Protein AF-A0A7K0TPW4-F1 (afdb_monomer_lite)

Foldseek 3Di:
DVLVVPDQKDADPPCVPCLVVVCVVNVQPDADPLQRMGHVFDWADDPPCPSQWTWGCPDVVDTDIDGRDDDDCVPDPDD

Structure (mmCIF, N/CA/C/O backbone):
data_AF-A0A7K0TPW4-F1
#
_entry.id   AF-A0A7K0TPW4-F1
#
loop_
_atom_site.group_PDB
_atom_site.id
_atom_site.type_symbol
_atom_site.label_atom_id
_atom_site.label_alt_id
_atom_site.label_comp_id
_atom_site.label_asym_id
_atom_site.label_entity_id
_atom_site.label_seq_id
_atom_site.pdbx_PDB_ins_code
_atom_site.Cartn_x
_atom_site.Cartn_y
_atom_site.Cartn_z
_atom_site.occupancy
_atom_site.B_iso_or_equiv
_atom_site.auth_seq_id
_atom_site.auth_comp_id
_atom_site.auth_asym_id
_atom_site.auth_atom_id
_atom_site.pdbx_PDB_model_num
ATOM 1 N N . MET A 1 1 ? -6.114 -9.325 -18.797 1.00 62.59 1 MET A N 1
ATOM 2 C CA . MET A 1 1 ? -5.480 -8.126 -18.174 1.00 62.59 1 MET A CA 1
ATOM 3 C C . MET A 1 1 ? -5.962 -7.982 -16.728 1.00 62.59 1 MET A C 1
ATOM 5 O O . MET A 1 1 ? -6.973 -8.573 -16.409 1.00 62.59 1 MET A O 1
ATOM 9 N N . ILE A 1 2 ? -5.289 -7.243 -15.833 1.00 66.19 2 ILE A N 1
ATOM 10 C CA . ILE A 1 2 ? -5.578 -7.237 -14.372 1.00 66.19 2 ILE A CA 1
ATOM 11 C C . ILE A 1 2 ? -7.054 -7.004 -13.983 1.00 66.19 2 ILE A C 1
ATOM 13 O O . ILE A 1 2 ? -7.522 -7.536 -12.986 1.00 66.19 2 ILE A O 1
ATOM 17 N N . ARG A 1 3 ? -7.808 -6.280 -14.822 1.00 66.75 3 ARG A N 1
ATOM 18 C CA . ARG A 1 3 ? -9.257 -6.066 -14.679 1.00 66.75 3 ARG A CA 1
ATOM 19 C C . ARG A 1 3 ? -10.100 -7.344 -14.817 1.00 66.75 3 ARG A C 1
ATOM 21 O O . ARG A 1 3 ? -11.225 -7.366 -14.350 1.00 66.75 3 ARG A O 1
ATOM 28 N N . GLU A 1 4 ? -9.579 -8.383 -15.462 1.00 79.88 4 GLU A N 1
ATOM 29 C CA . GLU A 1 4 ? -10.246 -9.683 -15.648 1.00 79.88 4 GLU A CA 1
ATOM 30 C C . GLU A 1 4 ? -10.045 -10.624 -14.453 1.00 79.88 4 GLU A C 1
ATOM 32 O O . GLU A 1 4 ? -10.769 -11.603 -14.331 1.00 79.88 4 GLU A O 1
ATOM 37 N N . ILE A 1 5 ? -9.058 -10.346 -13.593 1.00 82.44 5 ILE A N 1
ATOM 38 C CA . ILE A 1 5 ? -8.731 -11.171 -12.418 1.00 82.44 5 ILE A CA 1
ATOM 39 C C . ILE A 1 5 ? -9.557 -10.726 -11.194 1.00 82.44 5 ILE A C 1
ATOM 41 O O . ILE A 1 5 ? -9.700 -11.488 -10.248 1.00 82.44 5 ILE A O 1
ATOM 45 N N . ASP A 1 6 ? -10.098 -9.500 -11.222 1.00 84.38 6 ASP A N 1
ATOM 46 C CA . ASP A 1 6 ? -10.872 -8.864 -10.141 1.00 84.38 6 ASP A CA 1
ATOM 47 C C . ASP A 1 6 ? -10.201 -8.918 -8.752 1.00 84.38 6 ASP A C 1
ATOM 49 O O . ASP A 1 6 ? -10.857 -8.983 -7.717 1.00 84.38 6 ASP A O 1
ATOM 53 N N . ALA A 1 7 ? -8.867 -8.860 -8.715 1.00 94.19 7 ALA A N 1
ATOM 54 C CA . ALA A 1 7 ? -8.116 -8.893 -7.464 1.00 94.19 7 ALA A CA 1
ATOM 55 C C . ALA A 1 7 ? -8.463 -7.695 -6.568 1.00 94.19 7 ALA A C 1
ATOM 57 O O . ALA A 1 7 ? -8.547 -6.558 -7.040 1.00 94.19 7 ALA A O 1
ATOM 58 N N . ASP A 1 8 ? -8.603 -7.919 -5.265 1.00 96.38 8 ASP A N 1
ATOM 59 C CA . ASP A 1 8 ? -8.902 -6.841 -4.318 1.00 96.38 8 ASP A CA 1
ATOM 60 C C . ASP A 1 8 ? -7.684 -5.975 -3.994 1.00 96.38 8 ASP A C 1
ATOM 62 O O . ASP A 1 8 ? -7.795 -4.757 -3.829 1.00 96.38 8 ASP A O 1
ATOM 66 N N . ILE A 1 9 ? -6.513 -6.607 -3.944 1.00 96.25 9 ILE A N 1
ATOM 67 C CA . ILE A 1 9 ? -5.223 -5.983 -3.662 1.00 96.25 9 ILE A CA 1
ATOM 68 C C . ILE A 1 9 ? -4.205 -6.561 -4.643 1.00 96.25 9 ILE A C 1
ATOM 70 O O . ILE A 1 9 ? -4.204 -7.761 -4.922 1.00 96.25 9 ILE A O 1
ATOM 74 N N . VAL A 1 10 ? -3.327 -5.710 -5.164 1.00 95.88 10 VAL A N 1
ATOM 75 C CA . VAL A 1 10 ? -2.261 -6.096 -6.090 1.00 95.88 10 VAL A CA 1
ATOM 76 C C . VAL A 1 10 ? -0.932 -5.582 -5.557 1.00 95.88 10 VAL A C 1
ATOM 78 O O . VAL A 1 10 ? -0.746 -4.374 -5.405 1.00 95.88 10 VAL A O 1
ATOM 81 N N . GLY A 1 11 ? 0.006 -6.502 -5.332 1.00 95.00 11 GLY A N 1
ATOM 82 C CA . GLY A 1 11 ? 1.422 -6.182 -5.180 1.00 95.00 11 GLY A CA 1
ATOM 83 C C . GLY A 1 11 ? 2.069 -5.979 -6.547 1.00 95.00 11 GLY A C 1
ATOM 84 O O . GLY A 1 11 ? 1.888 -6.788 -7.459 1.00 95.00 11 GLY A O 1
ATOM 85 N N . VAL A 1 12 ? 2.799 -4.881 -6.702 1.00 94.25 12 VAL A N 1
ATOM 86 C CA . VAL A 1 12 ? 3.589 -4.571 -7.895 1.00 94.25 12 VAL A CA 1
ATOM 87 C C . VAL A 1 12 ? 5.056 -4.562 -7.491 1.00 94.25 12 VAL A C 1
ATOM 89 O O . VAL A 1 12 ? 5.401 -4.169 -6.383 1.00 94.25 12 VAL A O 1
ATOM 92 N N . LEU A 1 13 ? 5.932 -5.001 -8.382 1.00 91.38 13 LEU A N 1
ATOM 93 C CA . LEU A 1 13 ? 7.373 -4.893 -8.199 1.00 91.38 13 LEU A CA 1
ATOM 94 C C . LEU A 1 13 ? 7.930 -3.998 -9.294 1.00 91.38 13 LEU A C 1
ATOM 96 O O . LEU A 1 13 ? 7.412 -3.996 -10.411 1.00 91.38 13 LEU A O 1
ATOM 100 N N . GLU A 1 14 ? 8.949 -3.217 -8.939 1.00 89.38 14 GLU A N 1
ATOM 101 C CA . GLU A 1 14 ? 9.660 -2.338 -9.867 1.00 89.38 14 GLU A CA 1
ATOM 102 C C . GLU A 1 14 ? 8.716 -1.479 -10.728 1.00 89.38 14 GLU A C 1
ATOM 104 O O . GLU A 1 14 ? 8.828 -1.422 -11.949 1.00 89.38 14 GLU A O 1
ATOM 109 N N . SER A 1 15 ? 7.747 -0.782 -10.123 1.00 88.12 15 SER A N 1
ATOM 110 C CA . SER A 1 15 ? 6.838 0.056 -10.923 1.00 88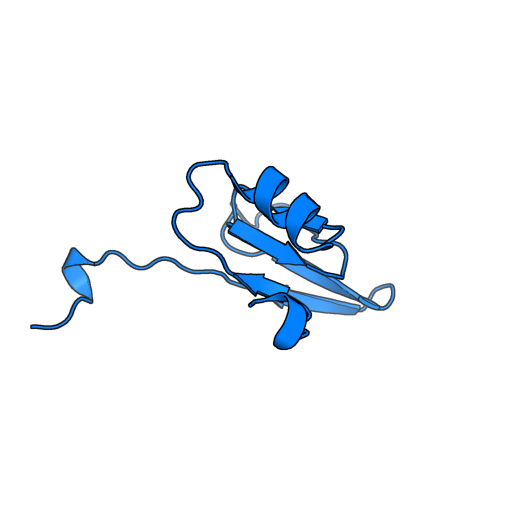.12 15 SER A CA 1
ATOM 111 C C . SER A 1 15 ? 7.513 1.290 -11.536 1.00 88.12 15 SER A C 1
ATOM 113 O O . SER A 1 15 ? 6.890 1.965 -12.353 1.00 88.12 15 SER A O 1
ATOM 115 N N . TYR A 1 16 ? 8.752 1.620 -11.145 1.00 88.56 16 TYR A N 1
ATOM 116 C CA . TYR A 1 16 ? 9.502 2.797 -11.611 1.00 88.56 16 TYR A CA 1
ATOM 117 C C . TYR A 1 16 ? 8.675 4.098 -11.533 1.00 88.56 16 TYR A C 1
ATOM 119 O O . TYR A 1 16 ? 8.574 4.850 -12.500 1.00 88.56 16 TYR A O 1
ATOM 127 N N . ASN A 1 17 ? 8.033 4.348 -10.383 1.00 85.62 17 ASN A N 1
ATOM 128 C CA . ASN A 1 17 ? 7.121 5.479 -10.125 1.00 85.62 17 ASN A CA 1
ATOM 129 C C . ASN A 1 17 ? 5.849 5.531 -10.994 1.00 85.62 17 ASN A C 1
ATOM 131 O O . ASN A 1 17 ? 5.134 6.533 -10.988 1.00 85.62 17 ASN A O 1
ATOM 135 N N . ARG A 1 18 ? 5.503 4.451 -11.704 1.00 94.62 18 ARG A N 1
ATOM 136 C CA . ARG A 1 18 ? 4.302 4.398 -12.558 1.00 94.62 18 ARG A CA 1
ATOM 137 C C . ARG A 1 18 ? 3.041 3.945 -11.830 1.00 94.62 18 ARG A C 1
ATOM 139 O O . ARG A 1 18 ? 1.975 3.895 -12.436 1.00 94.62 18 ARG A O 1
ATOM 146 N N . LEU A 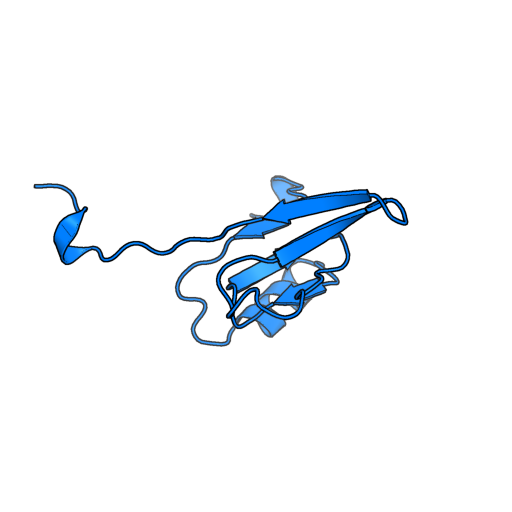1 19 ? 3.128 3.643 -10.537 1.00 95.06 19 LEU A N 1
ATOM 147 C CA . LEU A 1 19 ? 1.999 3.154 -9.746 1.00 95.06 19 LEU A CA 1
ATOM 148 C C . LEU A 1 19 ? 0.737 4.044 -9.820 1.00 95.06 19 LEU A C 1
ATOM 150 O O . LEU A 1 19 ? -0.338 3.488 -10.043 1.00 95.06 19 LEU A O 1
ATOM 154 N N . PRO A 1 20 ? 0.822 5.393 -9.759 1.00 96.62 20 PRO A N 1
ATOM 155 C CA . PRO A 1 20 ? -0.356 6.253 -9.923 1.00 96.62 20 PRO A CA 1
ATOM 156 C C . PRO A 1 20 ? -0.988 6.153 -11.323 1.00 96.62 20 PRO A C 1
ATOM 158 O O . PRO A 1 20 ? -2.211 6.155 -11.476 1.00 96.62 20 PRO A O 1
ATOM 161 N N . GLU A 1 21 ? -0.158 6.037 -12.368 1.00 96.50 21 GLU A N 1
ATOM 162 C CA . GLU A 1 21 ? -0.620 5.840 -13.748 1.00 96.50 21 GLU A CA 1
ATOM 163 C C . GLU A 1 21 ? -1.359 4.504 -13.884 1.00 96.50 21 GLU A C 1
ATOM 165 O O . GLU A 1 21 ? -2.427 4.446 -14.504 1.00 96.50 21 GLU A O 1
ATOM 170 N N . ILE A 1 22 ? -0.798 3.445 -13.290 1.00 94.69 22 ILE A N 1
ATOM 171 C CA . ILE A 1 22 ? -1.383 2.104 -13.276 1.00 94.69 22 ILE A CA 1
ATOM 172 C C . ILE A 1 22 ? -2.718 2.140 -12.531 1.00 94.69 22 ILE A C 1
ATOM 174 O O . ILE A 1 22 ? -3.717 1.764 -13.135 1.00 94.69 22 ILE A O 1
ATOM 178 N N . ALA A 1 23 ? -2.768 2.682 -11.309 1.00 95.62 23 ALA A N 1
ATOM 179 C CA . ALA A 1 23 ? -3.987 2.803 -10.504 1.00 95.62 23 ALA A CA 1
ATOM 180 C C . ALA A 1 23 ? -5.139 3.451 -11.292 1.00 95.62 23 ALA A C 1
ATOM 182 O O . ALA A 1 23 ? -6.231 2.884 -11.396 1.00 95.62 23 ALA A O 1
ATOM 183 N N . ARG A 1 24 ? -4.865 4.583 -11.959 1.00 95.50 24 ARG A N 1
ATOM 184 C CA . ARG A 1 24 ? -5.836 5.278 -12.820 1.00 95.50 24 ARG A CA 1
ATOM 185 C C . ARG A 1 24 ? -6.298 4.416 -13.997 1.00 95.50 24 ARG A C 1
ATOM 187 O O . ARG A 1 24 ? -7.474 4.431 -14.355 1.00 95.50 24 ARG A O 1
ATOM 194 N N . LYS A 1 25 ? -5.381 3.683 -14.634 1.00 94.50 25 LYS A N 1
ATOM 195 C CA . LYS A 1 25 ? -5.697 2.801 -15.768 1.00 94.50 25 LYS A CA 1
ATOM 196 C C . LYS A 1 25 ? -6.427 1.536 -15.344 1.00 94.50 25 LYS A C 1
ATOM 198 O O . LYS A 1 25 ? -7.132 0.966 -16.167 1.00 94.50 25 LYS A O 1
ATOM 203 N N . THR A 1 26 ? -6.288 1.073 -14.113 1.00 93.19 26 THR A N 1
ATOM 204 C CA . THR A 1 26 ? -6.899 -0.179 -13.650 1.00 93.19 26 THR A CA 1
ATOM 205 C C . THR A 1 26 ? -8.184 0.052 -12.868 1.00 93.19 26 THR A C 1
ATOM 207 O O . THR A 1 26 ? -9.018 -0.843 -12.854 1.00 93.19 26 THR A O 1
ATOM 210 N N . GLY A 1 27 ? -8.383 1.254 -12.320 1.00 94.75 27 GLY A N 1
ATOM 211 C CA . GLY A 1 27 ? -9.549 1.610 -11.512 1.00 94.75 27 GLY A CA 1
ATOM 212 C C . GLY A 1 27 ? -9.368 1.345 -10.016 1.00 94.75 27 GLY A C 1
ATOM 213 O O . GLY A 1 27 ? -10.360 1.338 -9.298 1.00 94.75 27 GLY A O 1
ATOM 214 N N . TYR A 1 28 ? -8.134 1.136 -9.540 1.00 96.56 28 TYR A N 1
ATOM 215 C CA . TYR A 1 28 ? -7.879 1.001 -8.103 1.00 96.56 28 TYR A CA 1
ATOM 216 C C . TYR A 1 28 ? -7.866 2.393 -7.456 1.00 96.56 28 TYR A C 1
ATOM 218 O O . TYR A 1 28 ? -7.068 3.237 -7.876 1.00 96.56 28 TYR A O 1
ATOM 226 N N . PRO A 1 29 ? -8.732 2.656 -6.463 1.00 97.00 29 PRO A N 1
ATOM 227 C CA . PRO A 1 29 ? -8.846 3.969 -5.834 1.00 97.00 29 PRO A CA 1
ATOM 228 C C . PRO A 1 29 ? -7.684 4.293 -4.887 1.00 97.00 29 PRO A C 1
ATOM 230 O O . PRO A 1 29 ? -7.373 5.469 -4.705 1.00 97.00 29 PRO A O 1
ATOM 233 N N . TYR A 1 30 ? -7.028 3.279 -4.314 1.00 97.75 30 TYR A N 1
ATOM 234 C CA . TYR A 1 30 ? -5.919 3.456 -3.380 1.00 97.75 30 TYR A CA 1
ATOM 235 C C . TYR A 1 30 ? -4.632 2.861 -3.943 1.00 97.75 30 TYR A C 1
ATOM 237 O O . TYR A 1 30 ? -4.632 1.789 -4.555 1.00 97.75 30 TYR A O 1
ATOM 245 N N . TYR A 1 31 ? -3.520 3.554 -3.715 1.00 96.94 31 TYR A N 1
ATOM 246 C CA . TYR A 1 31 ? -2.192 3.063 -4.053 1.00 96.94 31 TYR A CA 1
ATOM 247 C C . TYR A 1 31 ? -1.154 3.536 -3.037 1.00 96.94 31 TYR A C 1
ATOM 249 O O . TYR A 1 31 ? -1.309 4.586 -2.416 1.00 96.94 31 TYR A O 1
ATOM 257 N N . ASN A 1 32 ? -0.073 2.769 -2.909 1.00 95.06 32 ASN A N 1
ATOM 258 C CA . ASN A 1 32 ? 1.063 3.091 -2.054 1.00 95.06 32 ASN A CA 1
ATOM 259 C C . ASN A 1 32 ? 2.365 2.910 -2.835 1.00 95.06 32 ASN A C 1
ATOM 261 O O . ASN A 1 32 ? 2.691 1.797 -3.238 1.00 95.06 32 ASN A O 1
ATOM 265 N N . VAL A 1 33 ? 3.106 3.997 -3.058 1.00 93.81 33 VAL A N 1
ATOM 266 C CA . VAL A 1 33 ? 4.342 3.961 -3.858 1.00 93.81 33 VAL A CA 1
ATOM 267 C C . VAL A 1 33 ? 5.494 3.296 -3.102 1.00 93.81 33 VAL A C 1
ATOM 269 O O . VAL A 1 33 ? 6.264 2.570 -3.725 1.00 93.81 33 VAL A O 1
ATOM 272 N N . GLY A 1 34 ? 5.60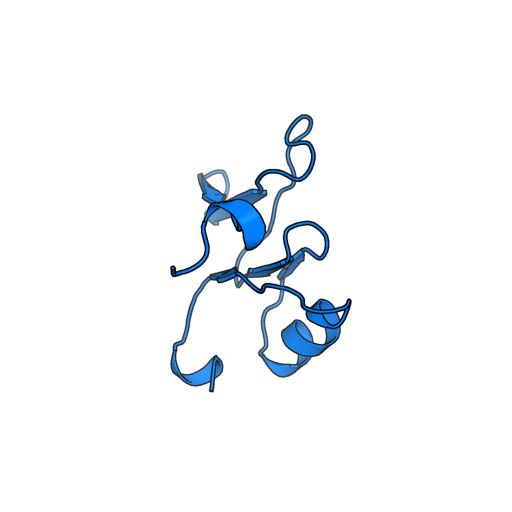6 3.497 -1.786 1.00 90.31 34 GLY A N 1
ATOM 273 C CA . GLY A 1 34 ? 6.678 2.906 -0.978 1.00 90.31 34 GLY A CA 1
ATOM 274 C C . GLY A 1 34 ? 6.581 1.383 -0.918 1.00 90.31 34 GLY A C 1
ATOM 275 O O . GLY A 1 34 ? 7.548 0.686 -1.202 1.00 90.31 34 GLY A O 1
ATOM 276 N N . LEU A 1 35 ? 5.378 0.876 -0.650 1.00 92.75 35 LEU A N 1
ATOM 277 C CA . LEU A 1 35 ? 5.075 -0.558 -0.561 1.00 92.75 35 LEU A CA 1
ATOM 278 C C . LEU A 1 35 ? 4.697 -1.191 -1.910 1.00 92.75 35 LEU A C 1
ATOM 280 O O . LEU A 1 35 ? 4.493 -2.401 -1.998 1.00 92.75 35 LEU A O 1
ATOM 284 N N . GLN A 1 36 ? 4.589 -0.378 -2.963 1.00 94.62 36 GLN A N 1
ATOM 285 C CA . GLN A 1 36 ? 4.227 -0.793 -4.319 1.00 94.62 36 GLN A CA 1
ATOM 286 C C . GLN A 1 36 ? 2.889 -1.559 -4.381 1.00 94.62 36 GLN A C 1
ATOM 288 O O . GLN A 1 36 ? 2.792 -2.639 -4.960 1.00 94.62 36 GLN A O 1
ATOM 293 N N . LEU A 1 37 ? 1.842 -0.988 -3.779 1.00 96.12 37 LEU A N 1
ATOM 294 C CA . LEU A 1 37 ? 0.512 -1.599 -3.678 1.00 96.12 37 LEU A CA 1
ATOM 295 C C . LEU A 1 37 ? -0.548 -0.841 -4.478 1.00 96.12 37 LEU A C 1
ATOM 297 O O . LEU A 1 37 ? -0.540 0.390 -4.528 1.00 96.12 37 LEU A O 1
ATOM 301 N N . LEU A 1 38 ? -1.510 -1.585 -5.017 1.00 97.12 38 LEU A N 1
ATOM 302 C CA . LEU A 1 38 ? -2.814 -1.094 -5.468 1.00 97.12 38 LEU A CA 1
ATOM 303 C C . LEU A 1 38 ? -3.897 -1.794 -4.646 1.00 97.12 38 LEU A C 1
ATOM 305 O O . LEU A 1 38 ? -3.775 -2.989 -4.378 1.00 97.12 38 LEU A O 1
ATOM 309 N N . SER A 1 39 ? -4.954 -1.084 -4.264 1.00 97.44 39 SER A N 1
ATOM 310 C CA . SER A 1 39 ? -6.003 -1.648 -3.411 1.00 97.44 39 SER A CA 1
ATOM 311 C C . SER A 1 39 ? -7.378 -1.064 -3.727 1.00 97.44 39 SER A C 1
ATOM 313 O O . SER A 1 39 ? -7.508 0.126 -4.038 1.00 97.44 39 SER A O 1
ATOM 315 N N . LYS A 1 40 ? -8.417 -1.906 -3.639 1.00 97.38 40 LYS A N 1
ATOM 316 C CA . LYS A 1 40 ? -9.824 -1.465 -3.595 1.00 97.38 40 LYS A CA 1
ATOM 317 C C . LYS A 1 40 ? -10.177 -0.811 -2.251 1.00 97.38 40 LYS A C 1
ATOM 319 O O . LYS A 1 40 ? -11.104 -0.010 -2.199 1.00 97.38 40 LYS A O 1
ATOM 324 N N . PHE A 1 41 ? -9.417 -1.116 -1.200 1.00 98.25 41 PHE A N 1
ATOM 325 C CA . PHE A 1 41 ? -9.631 -0.686 0.184 1.00 98.25 41 PHE A CA 1
ATOM 326 C C . PHE A 1 41 ? -8.576 0.333 0.657 1.00 98.25 41 PHE A C 1
ATOM 328 O O . PHE A 1 41 ? -7.457 0.318 0.125 1.00 98.25 41 PHE A O 1
ATOM 335 N N . PRO A 1 42 ? -8.874 1.177 1.666 1.00 98.06 42 PRO A N 1
ATOM 336 C CA . PRO A 1 42 ? -7.903 2.095 2.255 1.00 98.06 42 PRO A CA 1
ATOM 337 C C . PRO A 1 42 ? -6.615 1.395 2.698 1.00 98.06 42 PRO A C 1
ATOM 339 O O . PRO A 1 42 ? -6.640 0.320 3.298 1.00 98.06 42 PRO A O 1
ATOM 342 N N . ILE A 1 43 ? -5.485 2.040 2.410 1.00 97.62 43 ILE A N 1
ATOM 343 C CA . ILE A 1 43 ? -4.158 1.596 2.834 1.00 97.62 43 ILE A CA 1
ATOM 344 C C . ILE A 1 43 ? -3.739 2.473 4.008 1.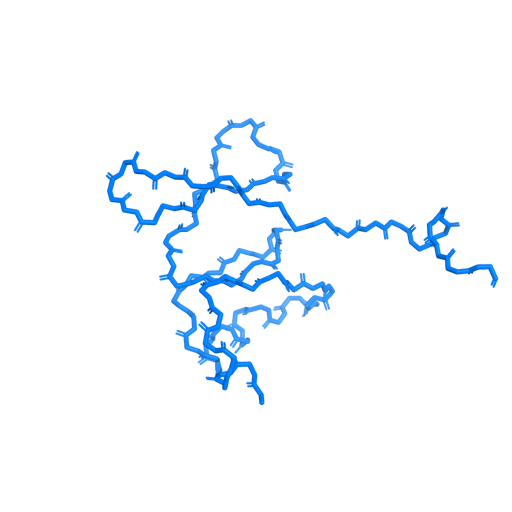00 97.62 43 ILE A C 1
ATOM 346 O O . ILE A 1 43 ? -3.599 3.688 3.858 1.00 97.62 43 ILE A O 1
ATOM 350 N N . LEU A 1 44 ? -3.534 1.858 5.166 1.00 96.62 44 LEU A N 1
ATOM 351 C CA . LEU A 1 44 ? -3.067 2.521 6.372 1.00 96.62 44 LEU A CA 1
ATOM 352 C C . LEU A 1 44 ? -1.582 2.202 6.575 1.00 96.62 44 LEU A C 1
ATOM 354 O O . LEU A 1 44 ? -1.175 1.038 6.563 1.00 96.62 44 LEU A O 1
ATOM 358 N N . GLU A 1 45 ? -0.779 3.241 6.791 1.00 92.75 45 GLU A N 1
ATOM 359 C CA . GLU A 1 45 ? 0.629 3.125 7.177 1.00 92.75 45 GLU A CA 1
ATOM 360 C C . GLU A 1 45 ? 0.759 3.408 8.679 1.00 92.75 45 GLU A C 1
ATOM 362 O O . GLU A 1 45 ? 0.784 4.575 9.085 1.00 92.75 45 GLU A O 1
ATOM 367 N N . PRO A 1 46 ? 0.782 2.374 9.539 1.00 90.88 46 PRO A N 1
ATOM 368 C CA . PRO A 1 46 ? 0.901 2.602 10.967 1.00 90.88 46 PRO A CA 1
ATOM 369 C C . PRO A 1 46 ? 2.289 3.142 11.324 1.00 90.88 46 PRO A C 1
ATOM 371 O O . PRO A 1 46 ? 3.310 2.771 10.740 1.00 90.88 46 PRO A O 1
ATOM 374 N N . SER A 1 47 ? 2.327 4.007 12.338 1.00 89.69 47 SER A N 1
ATOM 375 C CA . SER A 1 47 ? 3.586 4.492 12.906 1.00 89.69 47 SER A CA 1
ATOM 376 C C . SER A 1 47 ? 4.449 3.315 13.374 1.00 89.69 47 SER A C 1
ATOM 378 O O . SER A 1 47 ? 3.945 2.386 14.003 1.00 89.69 47 SER A O 1
ATOM 380 N N . GLY A 1 48 ? 5.745 3.349 13.057 1.00 88.06 48 GLY A N 1
ATOM 381 C CA . GLY A 1 48 ? 6.685 2.266 13.367 1.00 88.06 48 GLY A CA 1
ATOM 382 C C . GLY A 1 48 ? 6.677 1.092 12.380 1.00 88.06 48 GLY A C 1
ATOM 383 O O . GLY A 1 48 ? 7.418 0.139 12.588 1.00 88.06 48 GLY A O 1
ATOM 384 N N . ALA A 1 49 ? 5.887 1.136 11.300 1.00 89.81 49 ALA A N 1
ATOM 385 C CA . ALA A 1 49 ? 5.959 0.119 10.245 1.00 89.81 49 ALA A CA 1
ATOM 386 C C . ALA A 1 49 ? 7.216 0.223 9.371 1.00 89.81 49 ALA A C 1
ATOM 388 O O . ALA A 1 49 ? 7.537 -0.731 8.672 1.00 89.81 49 ALA A O 1
ATOM 389 N N . GLU A 1 50 ? 7.889 1.379 9.370 1.00 90.19 50 GLU A N 1
ATOM 390 C CA . GLU A 1 50 ? 9.145 1.628 8.640 1.00 90.19 50 GLU A CA 1
ATOM 391 C C . GLU A 1 50 ? 9.084 1.271 7.140 1.00 90.19 50 GLU A C 1
ATOM 393 O O . GLU A 1 50 ? 10.086 0.918 6.526 1.00 90.19 50 GLU A O 1
ATOM 398 N N . GLY A 1 51 ? 7.895 1.352 6.531 1.00 87.50 51 GLY A N 1
ATOM 399 C CA . GLY A 1 51 ? 7.692 0.971 5.131 1.00 87.50 51 GLY A CA 1
ATOM 400 C C . GLY A 1 51 ? 7.825 -0.534 4.864 1.00 87.50 51 GLY A C 1
ATOM 401 O O . GLY A 1 51 ? 8.057 -0.922 3.724 1.00 87.50 51 GLY A O 1
ATOM 402 N N . LEU A 1 52 ? 7.687 -1.386 5.886 1.00 90.06 52 LEU A N 1
ATOM 403 C CA . LEU A 1 52 ? 7.772 -2.847 5.758 1.00 90.06 52 LEU A CA 1
ATOM 404 C C . LEU A 1 52 ? 6.416 -3.507 5.488 1.00 90.06 52 LEU A C 1
ATOM 406 O O . LEU A 1 52 ? 6.352 -4.572 4.872 1.00 90.06 52 LEU A O 1
ATOM 410 N N . TYR A 1 53 ? 5.331 -2.898 5.968 1.00 93.50 53 TYR A N 1
ATOM 411 C CA . TYR A 1 53 ? 3.975 -3.412 5.809 1.00 93.50 53 TYR A CA 1
ATOM 412 C C . TYR A 1 53 ? 2.939 -2.294 5.837 1.00 93.50 53 TYR A C 1
ATOM 414 O O . TYR A 1 53 ? 3.199 -1.188 6.311 1.00 93.50 53 TYR A O 1
ATOM 422 N N . SER A 1 54 ? 1.743 -2.618 5.354 1.00 95.75 54 SER A N 1
ATOM 423 C CA . SER A 1 54 ? 0.548 -1.787 5.525 1.00 95.75 54 SER A CA 1
ATOM 424 C C . SER A 1 54 ? -0.556 -2.572 6.215 1.00 95.75 54 SER A C 1
ATOM 426 O O . SER A 1 54 ? -0.543 -3.806 6.241 1.00 95.75 54 SER A O 1
ATOM 428 N N . LEU A 1 55 ? -1.518 -1.843 6.765 1.00 97.44 55 LEU A N 1
ATOM 429 C CA . LEU A 1 55 ? -2.787 -2.392 7.213 1.00 97.44 55 LEU A CA 1
ATOM 430 C C . LEU A 1 55 ? -3.853 -2.001 6.190 1.00 97.44 55 LEU A C 1
ATOM 432 O O . LEU A 1 55 ? -4.024 -0.822 5.887 1.00 97.44 55 LEU A O 1
ATOM 436 N N . ILE A 1 56 ? -4.551 -2.989 5.643 1.00 98.25 56 ILE A N 1
ATOM 437 C CA . ILE A 1 56 ? -5.642 -2.779 4.695 1.00 98.25 56 ILE A CA 1
ATOM 438 C C . ILE A 1 56 ? -6.951 -2.824 5.470 1.00 98.25 56 ILE A C 1
ATOM 440 O O . ILE A 1 56 ? -7.277 -3.860 6.050 1.00 98.25 56 ILE A O 1
ATOM 444 N N . GLU A 1 57 ? -7.678 -1.710 5.507 1.00 98.19 57 GLU A N 1
ATOM 445 C CA . GLU A 1 57 ? -8.962 -1.619 6.209 1.00 98.19 57 GLU A CA 1
ATOM 446 C C . GLU A 1 57 ? -10.082 -2.165 5.318 1.00 98.19 57 GLU A C 1
ATOM 448 O O . GLU A 1 57 ? -10.588 -1.477 4.434 1.00 98.19 57 GLU A O 1
ATOM 453 N N . VAL A 1 58 ? -10.432 -3.436 5.518 1.00 97.75 58 VAL A N 1
ATOM 454 C CA . VAL A 1 58 ? -11.424 -4.147 4.692 1.00 97.75 58 VAL A CA 1
ATOM 455 C C . VAL A 1 58 ? -12.859 -3.878 5.149 1.00 97.75 58 VAL A C 1
ATOM 457 O O . VAL A 1 58 ? -13.781 -3.904 4.339 1.00 97.75 58 VAL A O 1
ATOM 460 N N . GLU A 1 59 ? -13.032 -3.558 6.431 1.00 96.88 59 GLU A N 1
ATOM 461 C CA . GLU A 1 59 ? -14.263 -3.052 7.041 1.00 96.88 59 GLU A CA 1
ATOM 462 C C . GLU A 1 59 ? -13.880 -2.037 8.132 1.00 96.88 59 GLU A C 1
ATOM 464 O O . GLU A 1 59 ? -12.761 -2.108 8.642 1.00 96.88 59 GLU A O 1
ATOM 469 N N . PRO A 1 60 ? -14.770 -1.111 8.538 1.00 95.38 60 PRO A N 1
ATOM 470 C CA . PRO A 1 60 ? -14.451 -0.124 9.568 1.00 95.38 60 PRO A CA 1
ATOM 471 C C . PRO A 1 60 ? -13.903 -0.764 10.852 1.00 95.38 60 PRO A C 1
ATOM 473 O O . PRO A 1 60 ? -14.610 -1.504 11.540 1.00 95.38 60 PRO A O 1
ATOM 476 N N . GLY A 1 61 ? -12.642 -0.473 11.177 1.00 95.31 61 GLY A N 1
ATOM 477 C CA . GLY A 1 61 ? -11.949 -1.029 12.345 1.00 95.31 61 GLY A CA 1
ATOM 478 C C . GLY A 1 61 ? -11.418 -2.463 12.194 1.00 95.31 61 GLY A C 1
ATOM 479 O O . GLY A 1 61 ? -10.778 -2.959 13.124 1.00 95.31 61 GLY A O 1
ATOM 480 N N . TYR A 1 62 ? -11.619 -3.116 11.047 1.00 97.62 62 TYR A N 1
ATOM 481 C CA . TYR A 1 62 ? -11.068 -4.437 10.740 1.00 97.62 62 TYR A CA 1
ATOM 482 C C . TYR A 1 62 ? -9.984 -4.323 9.677 1.00 97.62 62 TYR A C 1
ATOM 484 O O . TYR A 1 62 ? -10.225 -3.921 8.537 1.00 97.62 62 TYR A O 1
ATOM 492 N N . VAL A 1 63 ? -8.772 -4.717 10.059 1.00 97.56 63 VAL A N 1
ATOM 493 C CA . VAL A 1 63 ? -7.590 -4.585 9.215 1.00 97.56 63 VAL A CA 1
ATOM 494 C C . VAL A 1 63 ? -6.918 -5.922 8.950 1.00 97.56 63 VAL A C 1
ATOM 496 O O . VAL A 1 63 ? -6.850 -6.788 9.822 1.00 97.56 63 VAL A O 1
ATOM 499 N N . VAL 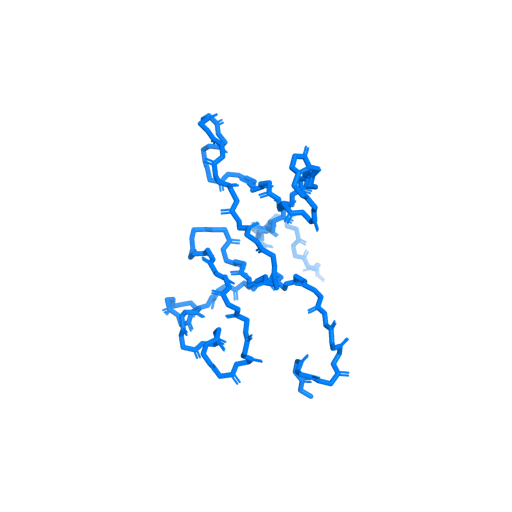A 1 64 ? -6.357 -6.054 7.751 1.00 97.12 64 VAL A N 1
ATOM 500 C CA . VAL A 1 64 ? -5.478 -7.162 7.365 1.00 97.12 64 VAL A CA 1
ATOM 501 C C . VAL A 1 64 ? -4.075 -6.612 7.137 1.00 97.12 64 VAL A C 1
ATOM 503 O O . VAL A 1 64 ? -3.897 -5.646 6.398 1.00 97.12 64 VAL A O 1
ATOM 506 N N . ALA A 1 65 ? -3.066 -7.221 7.761 1.00 95.50 65 ALA A N 1
ATOM 507 C CA . ALA A 1 65 ? -1.676 -6.871 7.493 1.00 95.50 65 ALA A CA 1
ATOM 508 C C . ALA A 1 65 ? -1.254 -7.390 6.112 1.00 95.50 65 ALA A C 1
ATOM 510 O O . ALA A 1 65 ? -1.436 -8.571 5.810 1.00 95.50 65 ALA A O 1
ATOM 511 N N . PHE A 1 66 ? -0.678 -6.516 5.288 1.00 95.88 66 PHE A N 1
ATOM 512 C CA . PHE A 1 66 ? -0.238 -6.850 3.938 1.00 95.88 66 PHE A CA 1
ATOM 513 C C . PHE A 1 66 ? 1.239 -6.509 3.735 1.00 95.88 66 PHE A C 1
ATOM 515 O O . PHE A 1 66 ? 1.687 -5.398 4.035 1.00 95.88 66 PHE A O 1
ATOM 522 N N . PHE A 1 67 ? 1.970 -7.471 3.174 1.00 93.81 67 PHE A N 1
ATOM 523 C CA . PHE A 1 67 ? 3.404 -7.405 2.917 1.00 93.81 67 PHE A CA 1
ATOM 524 C C . PHE A 1 67 ? 3.643 -7.671 1.431 1.00 93.81 67 PHE A C 1
ATOM 526 O O . PHE A 1 67 ? 3.227 -8.705 0.911 1.00 93.81 67 PHE A O 1
ATOM 533 N N . ASN A 1 68 ? 4.320 -6.748 0.751 1.00 93.62 68 ASN A N 1
ATOM 534 C CA . ASN A 1 68 ? 4.758 -6.922 -0.630 1.00 93.62 68 ASN A CA 1
ATOM 535 C C . ASN A 1 68 ? 6.280 -6.852 -0.662 1.00 93.62 68 ASN A C 1
ATOM 537 O O . ASN A 1 68 ? 6.873 -5.776 -0.708 1.00 93.62 68 ASN A O 1
ATOM 541 N N . THR A 1 69 ? 6.911 -8.014 -0.538 1.00 87.75 69 THR A N 1
ATOM 542 C CA . THR A 1 69 ? 8.359 -8.112 -0.374 1.00 87.75 69 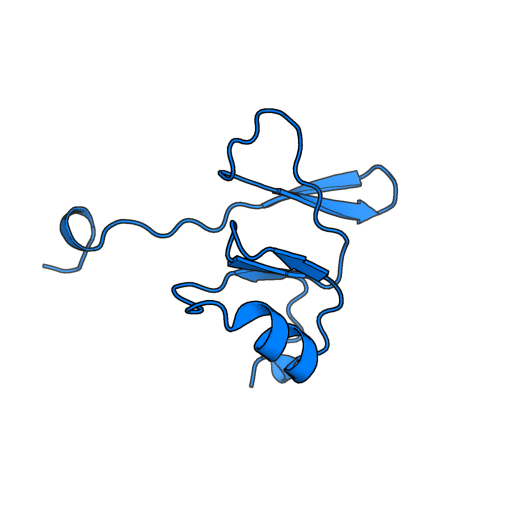THR A CA 1
ATOM 543 C C . THR A 1 69 ? 9.029 -8.402 -1.708 1.00 87.75 69 THR A C 1
ATOM 545 O O . THR A 1 69 ? 8.737 -9.405 -2.355 1.00 87.75 69 THR A O 1
ATOM 548 N N . HIS A 1 70 ? 9.985 -7.550 -2.078 1.00 79.25 70 HIS A N 1
ATOM 549 C CA . HIS A 1 70 ? 10.942 -7.823 -3.142 1.00 79.25 70 HIS A CA 1
ATOM 550 C C . HIS A 1 70 ? 12.219 -8.390 -2.521 1.00 79.25 70 HIS A C 1
ATOM 552 O O . HIS A 1 70 ? 12.864 -7.711 -1.725 1.00 79.25 70 HIS A O 1
ATOM 558 N N . LEU A 1 71 ? 12.564 -9.637 -2.834 1.00 77.25 71 LEU A N 1
ATOM 559 C CA . LEU A 1 71 ? 13.795 -10.253 -2.343 1.00 77.25 71 LEU A CA 1
ATOM 560 C C . LEU A 1 71 ? 14.927 -10.049 -3.346 1.00 77.25 71 LEU A C 1
ATOM 562 O O . LEU A 1 71 ? 14.720 -10.155 -4.553 1.00 77.25 71 LEU A O 1
ATOM 566 N N . ASP A 1 72 ? 16.136 -9.824 -2.836 1.00 70.88 72 ASP A N 1
ATOM 567 C CA . ASP A 1 72 ? 17.319 -9.682 -3.678 1.00 70.88 72 ASP A CA 1
ATOM 568 C C . ASP A 1 72 ? 17.581 -10.953 -4.491 1.00 70.88 72 ASP A C 1
ATOM 570 O O . ASP A 1 72 ? 17.835 -12.038 -3.951 1.00 70.88 72 ASP A O 1
ATOM 574 N N . TYR A 1 73 ? 17.605 -10.781 -5.813 1.00 68.25 73 TYR A N 1
ATOM 575 C CA . TYR A 1 73 ? 17.868 -11.843 -6.781 1.00 68.25 73 TYR A CA 1
ATOM 576 C C . TYR A 1 73 ? 19.206 -12.563 -6.533 1.00 68.25 73 TYR A C 1
ATOM 578 O O . TYR A 1 73 ? 19.313 -13.765 -6.753 1.00 68.25 73 TYR A O 1
ATOM 586 N N . VAL A 1 74 ? 20.223 -11.862 -6.016 1.00 68.62 74 VAL A N 1
ATOM 587 C CA . VAL A 1 74 ? 21.584 -12.406 -5.839 1.00 68.62 74 VAL A CA 1
ATOM 588 C C . VAL A 1 74 ? 21.637 -13.564 -4.837 1.00 68.62 74 VAL A C 1
ATOM 590 O O . VAL A 1 74 ? 22.456 -14.466 -4.992 1.00 68.62 74 VAL A O 1
ATOM 593 N N . LYS A 1 75 ? 20.779 -13.562 -3.810 1.00 68.94 75 LYS A N 1
ATOM 594 C CA . LYS A 1 75 ? 20.800 -14.592 -2.756 1.00 68.94 75 LYS A CA 1
ATOM 595 C C . LYS A 1 75 ? 19.764 -15.699 -2.970 1.00 68.94 75 LYS A C 1
ATOM 597 O O . LYS A 1 75 ? 19.948 -16.797 -2.453 1.00 68.94 75 LYS A O 1
ATOM 602 N N . TYR A 1 76 ? 18.686 -15.413 -3.699 1.00 69.31 76 TYR A N 1
ATOM 603 C CA . TYR A 1 76 ? 17.508 -16.286 -3.770 1.00 69.31 76 TYR A CA 1
ATOM 604 C C . TYR A 1 76 ? 17.031 -16.582 -5.202 1.00 69.31 76 TYR A C 1
ATOM 606 O O . TYR A 1 76 ? 15.941 -17.124 -5.382 1.00 69.31 76 TYR A O 1
ATOM 614 N N . GLY A 1 77 ? 17.816 -16.220 -6.221 1.00 59.34 77 GLY A N 1
ATOM 615 C CA . GLY A 1 77 ? 17.533 -16.551 -7.616 1.00 59.34 77 GLY A CA 1
ATOM 616 C C . GLY A 1 77 ? 17.782 -18.033 -7.955 1.00 59.34 77 GLY A C 1
ATOM 617 O O . GLY A 1 77 ? 18.463 -18.733 -7.201 1.00 59.34 77 GLY A O 1
ATOM 618 N N . PRO A 1 78 ? 17.242 -18.531 -9.084 1.00 60.44 78 PRO A N 1
ATOM 619 C CA . PRO A 1 78 ? 17.526 -19.878 -9.576 1.00 60.44 78 PRO A CA 1
ATOM 620 C C . PRO A 1 78 ? 19.024 -20.068 -9.858 1.00 60.44 78 PRO A C 1
ATOM 622 O O . PRO A 1 78 ? 19.683 -19.141 -10.330 1.00 60.44 78 PRO A O 1
ATOM 625 N N . SER A 1 79 ? 19.536 -21.267 -9.563 1.00 61.41 79 SER A N 1
ATOM 626 C CA . SER A 1 79 ? 20.899 -21.703 -9.914 1.00 61.41 79 SER A CA 1
ATOM 627 C C . SER A 1 79 ? 21.034 -22.008 -11.400 1.00 61.41 79 SER A C 1
ATOM 629 O O . SER A 1 79 ? 20.077 -22.599 -11.953 1.00 61.41 79 SER A O 1
#

Secondary structure (DSSP, 8-state):
-GGGTT-SEEE-S--TT-HHHHHHHHT-SEEETTTTEEESSPEE--TT-TTS-EEEEEETTEEEEE--PPPPHHHHS--

Radius of gyration: 13.61 Å; chains: 1; bounding box: 36×28×32 Å

Sequence (79 aa):
MIREIDADIVGVLESYNRLPEIARKTGYPYYNVGLQLLSKFPILEPSGAEGLYSLIEVEPGYVVAFFNTHLDYVKYGPS

pLDDT: mean 89.51, std 10.65, range [59.34, 98.25]